Protein AF-A0A7R9Q2M5-F1 (afdb_monomer)

Radius of gyration: 19.02 Å; Cα contacts (8 Å, |Δi|>4): 46; chains: 1; bounding box: 33×27×76 Å

Mean predicted aligned error: 12.37 Å

Foldseek 3Di:
DPDDDPLVVLLVVLVVLLVVLLVLLVVLLVVQPDPVCVVVSVVLVVVLVVLVVVLVVQCVPDPDSVVNSVSSVVSSVVSVVSSVVSVVVVVVDDPPDPDPPPPD

pLDDT: mean 71.14, std 12.32, range [41.69, 88.0]

Sequence (104 aa):
MPSRCDEPDDLKREHAALLKGKQDLKAITDIMKSDYITNFCGILGKGVDTLEKETQDKLKNETDPAKRHEIITWATKAYARMSKFIQEIIDNLPPPTPAPFTDE

Nearest PDB structures (foldseek):
  4k12-assembly1_B  TM=6.356E-01  e=4.296E-01  Streptococcus pneumoniae
  2m6u-assembly1_A  TM=7.428E-01  e=1.256E+00  Streptococcus pneumoniae
  1naf-assembly1_A  TM=4.443E-01  e=7.506E+00  Homo sapiens
  8p4y-assembly1_A  TM=3.404E-01  e=2.725E+00  synthetic construct

Structure (mmCIF, N/CA/C/O backbone):
data_AF-A0A7R9Q2M5-F1
#
_entry.id   AF-A0A7R9Q2M5-F1
#
loop_
_atom_site.group_PDB
_atom_site.id
_atom_site.type_symbol
_atom_site.label_atom_id
_atom_site.label_alt_id
_atom_site.label_comp_id
_atom_site.label_asym_id
_atom_site.label_entity_id
_atom_site.label_seq_id
_atom_site.pdbx_PDB_ins_code
_atom_site.Cartn_x
_atom_site.Cartn_y
_atom_site.Cartn_z
_atom_site.occupancy
_atom_site.B_iso_or_equiv
_atom_site.auth_seq_id
_atom_site.auth_comp_id
_atom_site.auth_asym_id
_atom_site.auth_atom_id
_atom_site.pdbx_PDB_model_num
ATOM 1 N N . MET A 1 1 ? -3.282 18.208 33.790 1.00 41.69 1 MET A N 1
ATOM 2 C CA . MET A 1 1 ? -4.450 17.675 33.058 1.00 41.69 1 MET A CA 1
ATOM 3 C C . MET A 1 1 ? -3.943 17.109 31.737 1.00 41.69 1 MET A C 1
ATOM 5 O O . MET A 1 1 ? -3.541 17.919 30.913 1.00 41.69 1 MET A O 1
ATOM 9 N N . PRO A 1 2 ? -3.851 15.785 31.519 1.00 43.31 2 PRO A N 1
ATOM 10 C CA . PRO A 1 2 ? -3.572 15.277 30.182 1.00 43.31 2 PRO A CA 1
ATOM 11 C C . PRO A 1 2 ? -4.890 15.264 29.399 1.00 43.31 2 PRO A C 1
ATOM 13 O O . PRO A 1 2 ? -5.770 14.438 29.637 1.00 43.31 2 PRO A O 1
ATOM 16 N N . SER A 1 3 ? -5.067 16.261 28.535 1.00 47.84 3 SER A N 1
ATOM 17 C CA . SER A 1 3 ? -6.221 16.355 27.644 1.00 47.84 3 SER A CA 1
ATOM 18 C C . SER A 1 3 ? -6.107 15.316 26.531 1.00 47.84 3 SER A C 1
ATOM 20 O O . SER A 1 3 ? -5.263 15.434 25.655 1.00 47.84 3 SER A O 1
ATOM 22 N N . ARG A 1 4 ? -7.010 14.334 26.596 1.00 48.16 4 ARG A N 1
ATOM 23 C CA . ARG A 1 4 ? -8.009 14.053 25.554 1.00 48.16 4 ARG A CA 1
ATOM 24 C C . ARG A 1 4 ? -7.446 13.747 24.156 1.00 48.16 4 ARG A C 1
ATOM 26 O O . ARG A 1 4 ? -7.307 14.651 23.349 1.00 48.16 4 ARG A O 1
ATOM 33 N N . CYS A 1 5 ? -7.240 12.451 23.903 1.00 48.72 5 CYS A N 1
ATOM 34 C CA . CYS A 1 5 ? -7.436 11.751 22.625 1.00 48.72 5 CYS A CA 1
ATOM 35 C C . CYS A 1 5 ? -7.365 12.629 21.357 1.00 48.72 5 CYS A C 1
ATOM 37 O O . CYS A 1 5 ? -8.401 13.042 20.836 1.00 48.72 5 CYS A O 1
ATOM 39 N N . ASP A 1 6 ? -6.152 12.834 20.837 1.00 49.16 6 ASP A N 1
ATOM 40 C CA . ASP A 1 6 ? -5.881 13.352 19.480 1.00 49.16 6 ASP A CA 1
ATOM 41 C C . ASP A 1 6 ? -5.845 12.207 18.431 1.00 49.16 6 ASP A C 1
ATOM 43 O O . ASP A 1 6 ? -5.306 12.318 17.337 1.00 49.16 6 ASP A O 1
ATOM 47 N N . GLU A 1 7 ? -6.455 11.063 18.757 1.00 51.88 7 GLU A N 1
ATOM 48 C CA . GLU A 1 7 ? -6.507 9.860 17.914 1.00 51.88 7 GLU A CA 1
ATOM 49 C C . GLU A 1 7 ? -7.157 10.016 16.520 1.00 51.88 7 GLU A C 1
ATOM 51 O O . GLU A 1 7 ? -6.768 9.260 15.627 1.00 51.88 7 GLU A O 1
ATOM 56 N N . PRO A 1 8 ? -8.115 10.932 16.241 1.00 55.06 8 PRO A N 1
ATOM 57 C CA . PRO A 1 8 ? -8.717 10.983 14.907 1.00 55.06 8 PRO A CA 1
ATOM 58 C C . PRO A 1 8 ? -7.861 11.710 13.859 1.00 55.06 8 PRO A C 1
ATOM 60 O O . PRO A 1 8 ? -8.102 11.505 12.665 1.00 55.06 8 PRO A O 1
ATOM 63 N N . ASP A 1 9 ? -6.911 12.561 14.260 1.00 61.19 9 ASP A N 1
ATOM 64 C CA . ASP A 1 9 ? -6.100 13.348 13.319 1.00 61.19 9 ASP A CA 1
ATOM 65 C C . ASP A 1 9 ? -4.880 12.556 12.831 1.00 61.19 9 ASP A C 1
ATOM 67 O O . ASP A 1 9 ? -4.612 12.504 11.627 1.00 61.19 9 ASP A O 1
ATOM 71 N N . ASP A 1 10 ? -4.229 11.816 13.734 1.00 64.50 10 ASP A N 1
ATOM 72 C CA . ASP A 1 10 ? -3.099 10.946 13.394 1.00 64.50 10 ASP A CA 1
ATOM 73 C C . ASP A 1 10 ? -3.525 9.823 12.431 1.00 64.50 10 ASP A C 1
ATOM 75 O O . ASP A 1 10 ? -2.926 9.645 11.370 1.00 64.50 10 ASP A O 1
ATOM 79 N N . LEU A 1 11 ? -4.671 9.177 12.690 1.00 64.19 11 LEU A N 1
ATOM 80 C CA . LEU A 1 11 ? -5.211 8.125 11.820 1.00 64.19 11 LEU A CA 1
ATOM 81 C C . LEU A 1 11 ? -5.537 8.633 10.403 1.00 64.19 11 LEU A C 1
ATOM 83 O O . LEU A 1 11 ? -5.329 7.931 9.411 1.00 64.19 11 LEU A O 1
ATOM 87 N N . LYS A 1 12 ? -6.059 9.863 10.286 1.00 70.81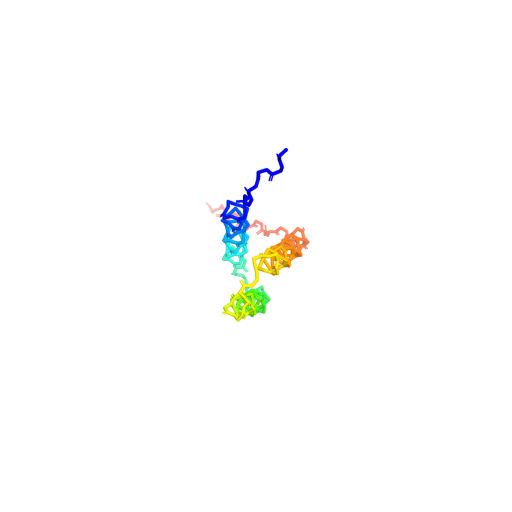 12 LYS A N 1
ATOM 88 C CA . LYS A 1 12 ? -6.321 10.503 8.985 1.00 70.81 12 LYS A CA 1
ATOM 89 C C . LYS A 1 12 ? -5.023 10.815 8.255 1.00 70.81 12 LYS A C 1
ATOM 91 O O . LYS A 1 12 ? -4.949 10.628 7.038 1.00 70.81 12 LYS A O 1
ATOM 96 N N . ARG A 1 13 ? -4.012 11.287 8.984 1.00 73.75 13 ARG A N 1
ATOM 97 C CA . ARG A 1 13 ? -2.702 11.634 8.436 1.00 73.75 13 ARG A CA 1
ATOM 98 C C . ARG A 1 13 ? -1.964 10.400 7.933 1.00 73.75 13 ARG A C 1
ATOM 100 O O . ARG A 1 13 ? -1.427 10.419 6.826 1.00 73.75 13 ARG A O 1
ATOM 107 N N . GLU A 1 14 ? -2.003 9.311 8.687 1.00 72.69 14 GLU A N 1
ATOM 108 C CA . GLU A 1 14 ? -1.435 8.036 8.266 1.00 72.69 14 GLU A CA 1
ATOM 109 C C . GLU A 1 14 ? -2.207 7.408 7.099 1.00 72.69 14 GLU A C 1
ATOM 111 O O . GLU A 1 14 ? -1.598 6.919 6.149 1.00 72.69 14 GLU A O 1
ATOM 116 N N . HIS A 1 15 ? -3.543 7.475 7.102 1.00 74.88 15 HIS A N 1
ATOM 117 C CA . HIS A 1 15 ? -4.347 7.005 5.972 1.00 74.88 15 HIS A CA 1
ATOM 118 C C . HIS A 1 15 ? -4.028 7.786 4.686 1.00 74.88 15 HIS A C 1
ATOM 120 O O . HIS A 1 15 ? -3.918 7.199 3.609 1.00 74.88 15 HIS A O 1
ATOM 126 N N . ALA A 1 16 ? -3.816 9.103 4.785 1.00 75.69 16 ALA A N 1
ATOM 127 C CA . ALA A 1 16 ? -3.369 9.924 3.662 1.00 75.69 16 ALA A CA 1
ATOM 128 C C . ALA A 1 16 ? -1.955 9.540 3.184 1.00 75.69 16 ALA A C 1
ATOM 130 O O . ALA A 1 16 ? -1.710 9.495 1.977 1.00 75.69 16 ALA A O 1
ATOM 131 N N . ALA A 1 17 ? -1.040 9.214 4.104 1.00 73.19 17 ALA A N 1
ATOM 132 C CA . ALA A 1 17 ? 0.300 8.731 3.766 1.00 73.19 17 ALA A CA 1
ATOM 133 C C . ALA A 1 17 ? 0.260 7.376 3.038 1.00 73.19 17 ALA A C 1
ATOM 135 O O . ALA A 1 17 ? 0.973 7.185 2.052 1.00 73.19 17 ALA A O 1
ATOM 136 N N . LEU A 1 18 ? -0.622 6.470 3.466 1.00 74.69 18 LEU A N 1
ATOM 137 C CA . LEU A 1 18 ? -0.848 5.181 2.818 1.00 74.69 18 LEU A CA 1
ATOM 138 C C . LEU A 1 18 ? -1.425 5.353 1.405 1.00 74.6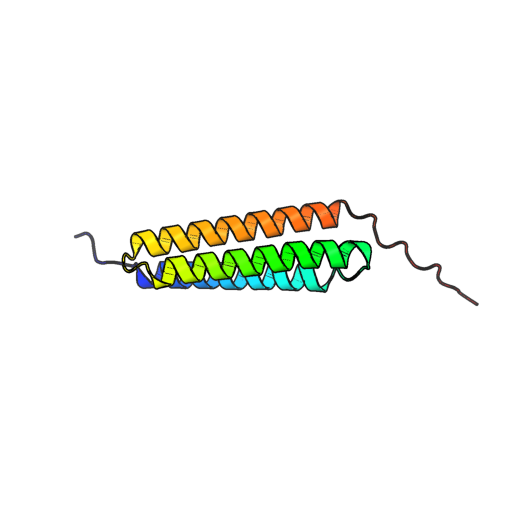9 18 LEU A C 1
ATOM 140 O O . LEU A 1 18 ? -0.953 4.723 0.457 1.00 74.69 18 LEU A O 1
ATOM 144 N N . LEU A 1 19 ? -2.384 6.271 1.241 1.00 79.44 19 LEU A N 1
ATOM 145 C CA . LEU A 1 19 ? -2.954 6.611 -0.065 1.00 79.44 19 LEU A CA 1
ATOM 146 C C . LEU A 1 19 ? -1.894 7.180 -1.020 1.00 79.44 19 LEU A C 1
ATOM 148 O O . LEU A 1 19 ? -1.862 6.820 -2.197 1.00 79.44 19 LEU A O 1
ATOM 152 N N . LYS A 1 20 ? -1.013 8.042 -0.502 1.00 76.69 20 LYS A N 1
ATOM 153 C CA . LYS A 1 20 ? 0.096 8.622 -1.261 1.00 76.69 20 LYS A CA 1
ATOM 154 C C . LYS A 1 20 ? 1.102 7.548 -1.684 1.00 76.69 20 LYS A C 1
ATOM 156 O O . LYS A 1 20 ? 1.400 7.442 -2.867 1.00 76.69 20 LYS A O 1
ATOM 161 N N . GLY A 1 21 ? 1.528 6.681 -0.761 1.00 74.31 21 GLY A N 1
ATOM 162 C CA . GLY A 1 21 ? 2.434 5.569 -1.069 1.00 74.31 21 GLY A CA 1
ATOM 163 C C . GLY A 1 21 ? 1.879 4.625 -2.141 1.00 74.31 21 GLY A C 1
ATOM 164 O O . GLY A 1 21 ? 2.616 4.199 -3.029 1.00 74.31 21 GLY A O 1
ATOM 165 N N . LYS A 1 22 ? 0.564 4.364 -2.125 1.00 75.75 22 LYS A N 1
ATOM 166 C CA . LYS A 1 22 ? -0.126 3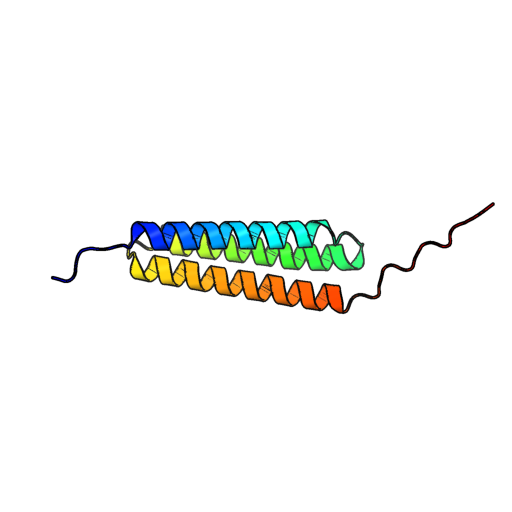.617 -3.188 1.00 75.75 22 LYS A CA 1
ATOM 167 C C . LYS A 1 22 ? -0.061 4.334 -4.541 1.00 75.75 22 LYS A C 1
ATOM 169 O O . LYS A 1 22 ? 0.150 3.684 -5.565 1.00 75.75 22 LYS A O 1
ATOM 174 N N . GLN A 1 23 ? -0.268 5.651 -4.566 1.00 76.81 23 GLN A N 1
ATOM 175 C CA . GLN A 1 23 ? -0.197 6.445 -5.797 1.00 76.81 23 GLN A CA 1
ATOM 176 C C . GLN A 1 23 ? 1.219 6.479 -6.377 1.00 76.81 23 GLN A C 1
ATOM 178 O O . GLN A 1 23 ? 1.366 6.256 -7.578 1.00 76.81 23 GLN A O 1
ATOM 183 N N . ASP A 1 24 ? 2.239 6.671 -5.537 1.00 71.81 24 ASP A N 1
ATOM 184 C CA . ASP A 1 24 ? 3.646 6.635 -5.949 1.00 71.81 24 ASP A CA 1
ATOM 185 C C . ASP A 1 24 ? 3.999 5.268 -6.566 1.00 71.81 24 ASP A C 1
ATOM 187 O O . ASP A 1 24 ? 4.505 5.195 -7.684 1.00 71.81 24 ASP A O 1
ATOM 191 N N . LEU A 1 25 ? 3.622 4.164 -5.909 1.00 68.62 25 LEU A N 1
ATOM 192 C CA . LEU A 1 25 ? 3.812 2.803 -6.436 1.00 68.62 25 LEU A CA 1
ATOM 193 C C . LEU A 1 25 ? 3.110 2.572 -7.779 1.00 68.62 25 LEU A C 1
ATOM 195 O O . LEU A 1 25 ? 3.676 1.951 -8.682 1.00 68.62 25 LEU A O 1
ATOM 199 N N . LYS A 1 26 ? 1.882 3.077 -7.932 1.00 70.81 26 LYS A N 1
ATOM 200 C CA . LYS A 1 26 ? 1.128 2.963 -9.184 1.00 70.81 26 LYS A CA 1
ATOM 201 C C . LYS A 1 26 ? 1.785 3.755 -10.316 1.00 70.81 26 LYS A C 1
ATOM 203 O O . LYS A 1 26 ? 1.874 3.234 -11.424 1.00 70.81 26 LYS A O 1
ATOM 208 N N . ALA A 1 27 ? 2.252 4.972 -10.043 1.00 68.38 27 ALA A N 1
ATOM 209 C CA . ALA A 1 27 ? 2.941 5.805 -11.026 1.00 68.38 27 ALA A CA 1
ATOM 210 C C . ALA A 1 27 ? 4.236 5.140 -11.510 1.00 68.38 27 ALA A C 1
ATOM 212 O O . ALA A 1 27 ? 4.476 5.058 -12.712 1.00 68.38 27 ALA A O 1
ATOM 213 N N . ILE A 1 28 ? 5.015 4.579 -10.583 1.00 65.25 28 ILE A N 1
ATOM 214 C CA . ILE A 1 28 ? 6.246 3.860 -10.910 1.00 65.25 28 ILE A CA 1
ATOM 215 C C . ILE A 1 28 ? 5.945 2.620 -11.774 1.00 65.25 28 ILE A C 1
ATOM 217 O O . ILE A 1 28 ? 6.602 2.393 -12.787 1.00 65.25 28 ILE A O 1
ATOM 221 N N . THR A 1 29 ? 4.907 1.853 -11.425 1.00 63.31 29 THR A N 1
ATOM 222 C CA . THR A 1 29 ? 4.484 0.663 -12.189 1.00 63.31 29 THR A CA 1
ATOM 223 C C . THR A 1 29 ? 4.052 1.005 -13.623 1.00 63.31 29 THR A C 1
ATOM 225 O O . THR A 1 29 ? 4.298 0.223 -14.538 1.00 63.31 29 THR A O 1
ATOM 228 N N . ASP A 1 30 ? 3.424 2.165 -13.848 1.00 63.28 30 ASP A N 1
ATOM 229 C CA . ASP A 1 30 ? 2.938 2.561 -15.178 1.00 63.28 30 ASP A CA 1
ATOM 230 C C . ASP A 1 30 ? 4.068 2.988 -16.134 1.00 63.28 30 ASP A C 1
ATOM 232 O O . ASP A 1 30 ? 4.000 2.690 -17.327 1.00 63.28 30 ASP A O 1
ATOM 236 N N . ILE A 1 31 ? 5.139 3.596 -15.603 1.00 62.50 31 ILE A N 1
ATOM 237 C CA . ILE A 1 31 ? 6.338 4.017 -16.358 1.00 62.50 31 ILE A CA 1
ATOM 238 C C . ILE A 1 31 ? 7.130 2.809 -16.900 1.00 62.50 31 ILE A C 1
ATOM 240 O O . ILE A 1 31 ? 7.833 2.904 -17.902 1.00 62.50 31 ILE A O 1
ATOM 244 N N . MET A 1 32 ? 7.000 1.645 -16.267 1.00 61.00 32 MET A N 1
ATOM 245 C CA . MET A 1 32 ? 7.891 0.496 -16.437 1.00 61.00 32 MET A CA 1
ATOM 246 C C . MET A 1 32 ? 7.449 -0.548 -17.499 1.00 61.00 32 MET A C 1
ATOM 248 O O . MET A 1 32 ? 7.946 -1.672 -17.492 1.00 61.00 32 MET A O 1
ATOM 252 N N . LYS A 1 33 ? 6.544 -0.229 -18.440 1.00 56.81 33 LYS A N 1
ATOM 253 C CA . LYS A 1 33 ? 5.991 -1.176 -19.449 1.00 56.81 33 LYS A CA 1
ATOM 254 C C . LYS A 1 33 ? 6.966 -1.573 -20.586 1.00 56.81 33 LYS A C 1
ATOM 256 O O . LYS A 1 33 ? 6.720 -1.280 -21.750 1.00 56.81 33 LYS A O 1
ATOM 261 N N . SER A 1 34 ? 8.048 -2.281 -20.261 1.00 52.75 34 SER A N 1
ATOM 262 C CA . SER A 1 34 ? 8.842 -3.100 -21.204 1.00 52.75 34 SER A CA 1
ATOM 263 C C . SER A 1 34 ? 8.546 -4.590 -20.958 1.00 52.75 34 SER A C 1
ATOM 265 O O . SER A 1 34 ? 8.254 -4.959 -19.823 1.00 52.75 34 SER A O 1
ATOM 267 N N . ASP A 1 35 ? 8.576 -5.468 -21.965 1.00 51.88 35 ASP A N 1
ATOM 268 C CA . ASP A 1 35 ? 8.109 -6.872 -21.879 1.00 51.88 35 ASP A CA 1
ATOM 269 C C . ASP A 1 35 ? 8.715 -7.692 -20.719 1.00 51.88 35 ASP A C 1
ATOM 271 O O . ASP A 1 35 ? 8.001 -8.421 -20.028 1.00 51.88 35 ASP A O 1
ATOM 275 N N . TYR A 1 36 ? 10.006 -7.516 -20.412 1.00 52.66 36 TYR A N 1
ATOM 276 C CA . TYR A 1 36 ? 10.664 -8.181 -19.271 1.00 52.66 36 TYR A CA 1
ATOM 277 C C . TYR A 1 36 ? 10.205 -7.621 -17.914 1.00 52.66 36 TYR A C 1
ATOM 279 O O . TYR A 1 36 ? 10.145 -8.316 -16.899 1.00 52.66 36 TYR A O 1
ATOM 287 N N . ILE A 1 37 ? 9.840 -6.343 -17.913 1.00 55.69 37 ILE A N 1
ATOM 288 C CA . ILE A 1 37 ? 9.424 -5.591 -16.737 1.00 55.69 37 ILE A CA 1
ATOM 289 C C . ILE A 1 37 ? 7.908 -5.700 -16.525 1.00 55.69 37 ILE A C 1
ATOM 291 O O . ILE A 1 37 ? 7.448 -5.584 -15.399 1.00 55.69 37 ILE A O 1
ATOM 295 N N . THR A 1 38 ? 7.121 -6.040 -17.546 1.00 55.66 38 THR A N 1
ATOM 296 C CA . THR A 1 38 ? 5.666 -6.243 -17.441 1.00 55.66 38 THR A CA 1
ATOM 297 C C . THR A 1 38 ? 5.336 -7.428 -16.533 1.00 55.66 38 THR A C 1
ATOM 299 O O . THR A 1 38 ? 4.429 -7.344 -15.704 1.00 55.66 38 THR A O 1
ATOM 302 N N . ASN A 1 39 ? 6.121 -8.508 -16.605 1.00 61.25 39 ASN A N 1
ATOM 303 C CA . ASN A 1 39 ? 5.961 -9.652 -15.709 1.00 61.25 39 ASN A CA 1
ATOM 304 C C . ASN A 1 39 ? 6.363 -9.294 -14.262 1.00 61.25 39 ASN A C 1
ATOM 306 O O . ASN A 1 39 ? 5.675 -9.655 -13.307 1.00 61.25 39 ASN A O 1
ATOM 310 N N . PHE A 1 40 ? 7.428 -8.503 -14.100 1.00 63.59 40 PHE A N 1
ATOM 311 C CA . PHE A 1 40 ? 7.893 -8.012 -12.802 1.00 63.59 40 PHE A CA 1
ATOM 312 C C . PHE A 1 40 ? 6.911 -7.010 -12.161 1.00 63.59 40 PHE A C 1
ATOM 314 O O . PHE A 1 40 ? 6.523 -7.171 -11.007 1.00 63.59 40 PHE A O 1
ATOM 321 N N . CYS A 1 41 ? 6.406 -6.047 -12.933 1.00 64.12 41 CYS A N 1
ATOM 322 C CA . CYS A 1 41 ? 5.331 -5.121 -12.570 1.00 64.12 41 CYS A CA 1
ATOM 323 C C . CYS A 1 41 ? 4.037 -5.853 -12.225 1.00 64.12 41 CYS A C 1
ATOM 325 O O . CYS A 1 41 ? 3.342 -5.456 -11.297 1.00 64.12 41 CYS A O 1
ATOM 327 N N . GLY A 1 42 ? 3.718 -6.938 -12.934 1.00 66.88 42 GLY A N 1
ATOM 328 C CA . GLY A 1 42 ? 2.579 -7.793 -12.615 1.00 66.88 42 GLY A CA 1
ATOM 329 C C . GLY A 1 42 ? 2.715 -8.457 -11.243 1.00 66.88 42 GLY A C 1
ATOM 330 O O . GLY A 1 42 ? 1.748 -8.499 -10.482 1.00 66.88 42 GLY A O 1
ATOM 331 N N . ILE A 1 43 ? 3.913 -8.936 -10.890 1.00 70.00 43 ILE A N 1
ATOM 332 C CA . ILE A 1 43 ? 4.203 -9.510 -9.565 1.00 70.00 43 ILE A CA 1
ATOM 333 C C . ILE A 1 43 ? 4.154 -8.423 -8.481 1.00 70.00 43 ILE A C 1
ATOM 335 O O . ILE A 1 43 ? 3.514 -8.620 -7.448 1.00 70.00 43 ILE A O 1
ATOM 339 N N . LEU A 1 44 ? 4.759 -7.258 -8.726 1.00 70.56 44 LEU A N 1
ATOM 340 C CA . LEU A 1 44 ? 4.732 -6.126 -7.797 1.00 70.56 44 LEU A CA 1
ATOM 341 C C . LEU A 1 44 ? 3.314 -5.591 -7.578 1.00 70.56 44 LEU A C 1
ATOM 343 O O . LEU A 1 44 ? 2.914 -5.380 -6.438 1.00 70.56 44 LEU A O 1
ATOM 347 N N . GLY A 1 45 ? 2.532 -5.438 -8.647 1.00 71.25 45 GLY A N 1
ATOM 348 C CA . GLY A 1 45 ? 1.136 -5.011 -8.592 1.00 71.25 45 GLY A CA 1
ATOM 349 C C . GLY A 1 45 ? 0.262 -5.985 -7.802 1.00 71.25 45 GLY A C 1
ATOM 350 O O . GLY A 1 45 ? -0.548 -5.552 -6.986 1.00 71.25 45 GLY A O 1
ATOM 351 N N . LYS A 1 46 ? 0.481 -7.299 -7.955 1.00 77.62 46 L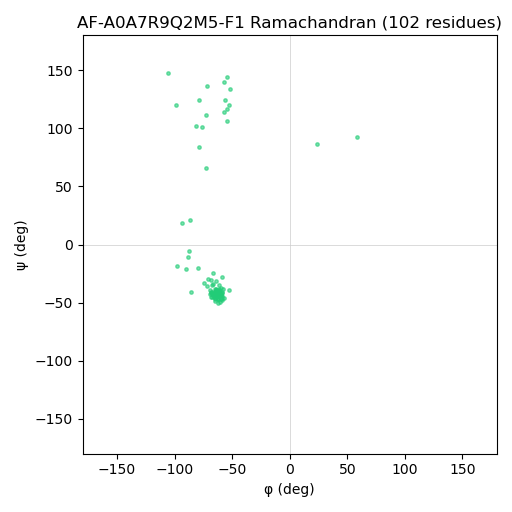YS A N 1
ATOM 352 C CA . LYS A 1 46 ? -0.157 -8.324 -7.108 1.00 77.62 46 LYS A CA 1
ATOM 353 C C . LYS A 1 46 ? 0.271 -8.217 -5.642 1.00 77.62 46 LYS A C 1
ATOM 355 O O . LYS A 1 46 ? -0.562 -8.405 -4.758 1.00 77.62 46 LYS A O 1
ATOM 360 N N . GLY A 1 47 ? 1.540 -7.902 -5.375 1.00 77.50 47 GLY A N 1
ATOM 361 C CA . GLY A 1 47 ? 2.044 -7.654 -4.021 1.00 77.50 47 GLY A CA 1
ATOM 362 C C . GLY A 1 47 ? 1.381 -6.442 -3.360 1.00 77.50 47 GLY A C 1
ATOM 363 O O . GLY A 1 47 ? 0.944 -6.534 -2.216 1.00 77.50 47 GLY A O 1
ATOM 364 N N . VAL A 1 48 ? 1.225 -5.341 -4.104 1.00 77.00 48 VAL A N 1
ATOM 365 C CA . VAL 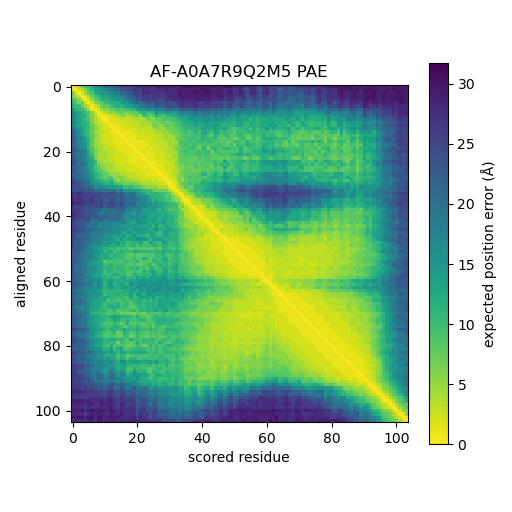A 1 48 ? 0.500 -4.134 -3.664 1.00 77.00 48 VAL A CA 1
ATOM 366 C C . VAL A 1 48 ? -0.973 -4.446 -3.384 1.00 77.00 48 VAL A C 1
ATOM 368 O O . VAL A 1 48 ? -1.477 -4.059 -2.335 1.00 77.00 48 VAL A O 1
ATOM 371 N N . ASP A 1 49 ? -1.658 -5.166 -4.280 1.00 78.31 49 ASP A N 1
ATOM 372 C CA . ASP A 1 49 ? -3.074 -5.540 -4.100 1.00 78.31 49 ASP A CA 1
ATOM 373 C C . ASP A 1 49 ? -3.279 -6.443 -2.875 1.00 78.31 49 ASP A C 1
ATOM 375 O O . ASP A 1 49 ? -4.221 -6.261 -2.104 1.00 78.31 49 ASP A O 1
ATOM 379 N N . THR A 1 50 ? -2.354 -7.382 -2.656 1.00 84.75 50 THR A N 1
ATOM 380 C CA . THR A 1 50 ? -2.373 -8.271 -1.486 1.00 84.75 50 THR A CA 1
ATOM 381 C C . THR A 1 50 ? -2.167 -7.478 -0.198 1.00 84.75 50 THR A C 1
ATOM 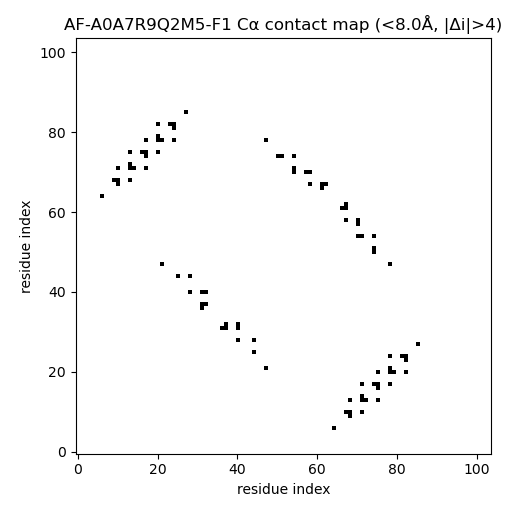383 O O . THR A 1 50 ? -2.944 -7.634 0.742 1.00 84.75 50 THR A O 1
ATOM 386 N N . LEU A 1 51 ? -1.178 -6.577 -0.168 1.00 84.06 51 LEU A N 1
ATOM 387 C CA . LEU A 1 51 ? -0.899 -5.724 0.986 1.00 84.06 51 LEU A CA 1
ATOM 388 C C . LEU A 1 51 ? -2.077 -4.793 1.304 1.00 84.06 51 LEU A C 1
ATOM 390 O O . LEU A 1 51 ? -2.415 -4.604 2.472 1.00 84.06 51 LEU A O 1
ATOM 394 N N . GLU A 1 52 ? -2.734 -4.238 0.284 1.00 82.69 52 GLU A N 1
ATOM 395 C CA . GLU A 1 52 ? -3.945 -3.434 0.449 1.00 82.69 52 GLU A CA 1
ATOM 396 C C . GLU A 1 52 ? -5.083 -4.250 1.059 1.00 82.69 52 GLU A C 1
ATOM 398 O O . GLU A 1 52 ? -5.666 -3.822 2.058 1.00 82.69 52 GLU A O 1
ATOM 403 N N . LYS A 1 53 ? -5.372 -5.433 0.502 1.00 84.62 53 LYS A N 1
ATOM 404 C CA . LYS A 1 53 ? -6.410 -6.322 1.033 1.00 84.62 53 LYS A CA 1
ATOM 405 C C . LYS A 1 53 ? -6.127 -6.737 2.467 1.00 84.62 53 LYS A C 1
ATOM 407 O O . LYS A 1 53 ? -7.022 -6.626 3.294 1.00 84.62 53 LYS A O 1
ATOM 412 N N . GLU A 1 54 ? -4.904 -7.159 2.783 1.00 86.44 54 GLU A N 1
ATOM 413 C CA . GLU A 1 54 ? -4.527 -7.513 4.155 1.00 86.44 54 GLU A CA 1
ATOM 414 C C . GLU A 1 54 ? -4.662 -6.325 5.110 1.00 86.44 54 GLU A C 1
ATOM 416 O O . GLU A 1 54 ? -5.146 -6.485 6.229 1.00 86.44 54 GLU A O 1
ATOM 421 N N . THR A 1 55 ? -4.266 -5.125 4.681 1.00 85.94 55 THR A N 1
ATOM 422 C CA . THR A 1 55 ? -4.384 -3.921 5.511 1.00 85.94 55 THR A CA 1
ATOM 423 C C . THR A 1 55 ? -5.850 -3.579 5.767 1.00 85.94 55 THR A C 1
ATOM 425 O O . THR A 1 55 ? -6.228 -3.308 6.905 1.00 85.94 55 THR A O 1
ATOM 428 N N . GLN A 1 56 ? -6.695 -3.623 4.733 1.00 83.81 56 GLN A N 1
ATOM 429 C CA . GLN A 1 56 ? -8.129 -3.368 4.869 1.00 83.81 56 GLN A CA 1
ATOM 430 C C . GLN A 1 56 ? -8.828 -4.433 5.714 1.00 83.81 56 GLN A C 1
ATOM 432 O O . GLN A 1 56 ? -9.667 -4.082 6.540 1.00 83.81 56 GLN A O 1
ATOM 437 N N . ASP A 1 57 ? -8.481 -5.708 5.545 1.00 86.62 57 ASP A N 1
ATOM 438 C CA . ASP A 1 57 ? -9.076 -6.806 6.305 1.00 86.62 57 ASP A CA 1
ATOM 439 C C . ASP A 1 57 ? -8.724 -6.708 7.797 1.00 86.62 57 ASP A C 1
ATOM 441 O O . ASP A 1 57 ? -9.608 -6.769 8.656 1.00 86.62 57 ASP A O 1
ATOM 445 N N . LYS A 1 58 ? -7.455 -6.411 8.111 1.00 86.31 58 LYS A N 1
ATOM 446 C CA . LYS A 1 58 ? -7.014 -6.141 9.486 1.00 86.31 58 LYS A CA 1
ATOM 447 C C . LYS A 1 58 ? -7.698 -4.905 10.072 1.00 86.31 58 LYS A C 1
ATOM 449 O O . LYS A 1 58 ? -8.162 -4.957 11.203 1.00 86.31 58 LYS A O 1
ATOM 454 N N . LEU A 1 59 ? -7.831 -3.817 9.308 1.00 84.56 59 LEU A N 1
ATOM 455 C CA . LEU A 1 59 ? -8.515 -2.598 9.765 1.00 84.56 59 LEU A CA 1
ATOM 456 C C . LEU A 1 59 ? -10.027 -2.766 9.945 1.00 84.56 59 LEU A C 1
ATOM 458 O O . LEU A 1 59 ? -10.612 -2.083 10.780 1.00 84.56 59 LEU A O 1
ATOM 462 N N . LYS A 1 60 ? -10.671 -3.631 9.157 1.00 84.00 60 LYS A N 1
ATOM 463 C CA . LYS A 1 60 ? -12.118 -3.876 9.224 1.00 84.00 60 LYS A CA 1
ATOM 464 C C . LYS A 1 60 ? -12.506 -4.660 10.474 1.00 84.00 60 LYS A C 1
ATOM 466 O O . LYS A 1 60 ? -13.574 -4.419 11.030 1.00 84.00 60 LYS A O 1
ATOM 471 N N . ASN A 1 61 ? -11.652 -5.594 10.884 1.00 82.56 61 ASN A N 1
ATOM 472 C CA . ASN A 1 61 ? -11.872 -6.426 12.063 1.00 82.56 61 ASN A CA 1
ATOM 473 C C . ASN A 1 61 ? -11.337 -5.789 13.356 1.00 82.56 61 ASN A C 1
ATOM 475 O O . ASN A 1 61 ? -11.643 -6.282 14.439 1.00 82.56 61 ASN A O 1
ATOM 479 N N . GLU A 1 62 ? -10.562 -4.704 13.261 1.00 85.69 62 GLU A N 1
ATOM 480 C CA . GLU A 1 62 ? -9.958 -4.048 14.416 1.00 85.69 62 GLU A CA 1
ATOM 481 C C . GLU A 1 62 ? -10.761 -2.822 14.867 1.00 85.69 62 GLU A C 1
ATOM 483 O O . GLU A 1 62 ? -10.946 -1.846 14.135 1.00 85.69 62 GLU A O 1
ATOM 488 N N . THR A 1 63 ? -11.233 -2.870 16.111 1.00 82.88 63 THR A N 1
ATOM 489 C CA . THR A 1 63 ? -11.996 -1.787 16.744 1.00 82.88 63 THR A CA 1
ATOM 490 C C . THR A 1 63 ? -11.131 -0.908 17.636 1.00 82.88 63 THR A C 1
ATOM 492 O O . THR A 1 63 ? -11.537 0.211 17.943 1.00 82.88 63 THR A O 1
ATOM 495 N N . ASP A 1 64 ? -9.954 -1.391 18.045 1.00 87.12 64 ASP A N 1
ATOM 496 C CA . ASP A 1 64 ? -9.047 -0.648 18.913 1.00 87.12 64 ASP A CA 1
ATOM 497 C C . ASP A 1 64 ? -8.249 0.415 18.126 1.00 87.12 64 ASP A C 1
ATOM 499 O O . ASP A 1 64 ? -7.578 0.086 17.142 1.00 87.12 64 ASP A O 1
ATOM 503 N N . PRO A 1 65 ? -8.302 1.698 18.523 1.00 76.50 65 PRO A N 1
ATOM 504 C CA . PRO A 1 65 ? -7.649 2.778 17.787 1.00 76.50 65 PRO A CA 1
ATOM 505 C C . PRO A 1 65 ? -6.117 2.683 17.801 1.00 76.50 65 PRO A C 1
ATOM 507 O O . PRO A 1 65 ? -5.492 2.986 16.782 1.00 76.50 65 PRO A O 1
ATOM 510 N N . ALA A 1 66 ? -5.504 2.202 18.888 1.00 85.31 66 ALA A N 1
ATOM 511 C CA . ALA A 1 66 ? -4.054 2.037 18.965 1.00 85.31 66 ALA A CA 1
ATOM 512 C C . ALA A 1 66 ? -3.579 0.923 18.022 1.00 85.31 66 ALA A C 1
ATOM 514 O O . ALA A 1 66 ? -2.625 1.106 17.267 1.00 85.31 66 ALA A O 1
ATOM 515 N N . LYS A 1 67 ? -4.309 -0.194 17.961 1.00 84.75 67 LYS A N 1
ATOM 516 C CA . LYS A 1 67 ? -4.004 -1.268 17.007 1.00 84.75 67 LYS A CA 1
ATOM 517 C C . LYS A 1 67 ? -4.243 -0.860 15.557 1.00 84.75 67 LYS A C 1
ATOM 519 O O . LYS A 1 67 ? -3.492 -1.268 14.673 1.00 84.75 67 LYS A O 1
ATOM 524 N N . ARG A 1 68 ? -5.256 -0.032 15.280 1.00 82.31 68 ARG A N 1
ATOM 525 C CA . ARG A 1 68 ? -5.472 0.530 13.934 1.00 82.31 68 ARG A CA 1
ATOM 526 C C . ARG A 1 68 ? -4.294 1.396 13.496 1.00 82.31 68 ARG A C 1
ATOM 528 O O . ARG A 1 68 ? -3.847 1.240 12.363 1.00 82.31 68 ARG A O 1
ATOM 535 N N . HIS A 1 69 ? -3.770 2.237 14.385 1.00 82.56 69 HIS A N 1
ATOM 536 C CA . HIS A 1 69 ? -2.551 3.013 14.148 1.00 82.56 69 HIS A CA 1
ATOM 537 C C . HIS A 1 69 ? -1.357 2.092 13.846 1.00 82.56 69 HIS A C 1
ATOM 539 O O . HIS A 1 69 ? -0.679 2.255 12.834 1.00 82.56 69 HIS A O 1
ATOM 545 N N . GLU A 1 70 ? -1.159 1.027 14.632 1.00 87.31 70 GLU A N 1
ATOM 546 C CA . GLU A 1 70 ? -0.102 0.040 14.366 1.00 87.31 70 GLU A CA 1
ATOM 547 C C . GLU A 1 70 ? -0.243 -0.641 12.993 1.00 87.31 70 GLU A C 1
ATOM 549 O O . GLU A 1 70 ? 0.752 -0.804 12.280 1.00 87.31 70 GLU A O 1
ATOM 554 N N . ILE A 1 71 ? -1.466 -1.004 12.587 1.00 86.31 71 ILE A N 1
ATOM 555 C CA . ILE A 1 71 ? -1.741 -1.617 11.278 1.00 86.31 71 ILE A CA 1
ATOM 556 C C . ILE A 1 71 ? -1.426 -0.638 10.138 1.00 86.31 71 ILE A C 1
ATOM 558 O O . ILE A 1 71 ? -0.788 -1.030 9.156 1.00 86.31 71 ILE A O 1
ATOM 562 N N . ILE A 1 72 ? -1.829 0.632 10.255 1.00 83.88 72 ILE A N 1
ATOM 563 C CA . ILE A 1 72 ? -1.565 1.642 9.219 1.00 83.88 72 ILE A CA 1
ATOM 564 C C . ILE A 1 72 ? -0.070 1.965 9.156 1.00 83.88 72 ILE A C 1
ATOM 566 O O . ILE A 1 72 ? 0.502 2.014 8.062 1.00 83.88 72 ILE A O 1
ATOM 570 N N . THR A 1 73 ? 0.598 2.106 10.299 1.00 84.56 73 THR A N 1
ATOM 571 C CA . THR A 1 73 ? 2.051 2.282 10.371 1.00 84.56 73 THR A CA 1
ATOM 572 C C . THR A 1 73 ? 2.791 1.091 9.747 1.00 84.56 73 THR A C 1
ATOM 574 O O . THR A 1 73 ? 3.749 1.284 8.988 1.00 84.56 73 THR A O 1
ATOM 577 N N . TRP A 1 74 ? 2.364 -0.147 10.022 1.00 88.00 74 TRP A N 1
ATOM 578 C CA . TRP A 1 74 ? 2.937 -1.352 9.412 1.00 88.00 74 TRP A CA 1
ATOM 579 C C . TRP A 1 74 ? 2.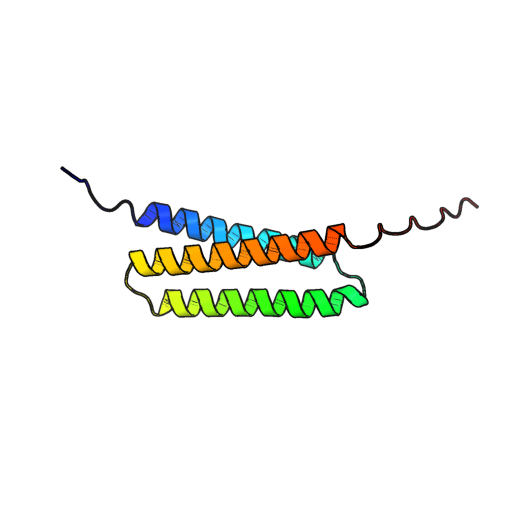788 -1.332 7.888 1.00 88.00 74 TRP A C 1
ATOM 581 O O . TRP A 1 74 ? 3.778 -1.505 7.170 1.00 88.00 74 TRP A O 1
ATOM 591 N N . ALA A 1 75 ? 1.581 -1.048 7.395 1.00 85.06 75 ALA A N 1
ATOM 592 C CA . ALA A 1 75 ? 1.295 -1.000 5.968 1.00 85.06 75 ALA A CA 1
ATOM 593 C C . ALA A 1 75 ? 2.087 0.116 5.270 1.00 85.06 75 ALA A C 1
ATOM 595 O O . ALA A 1 75 ? 2.708 -0.115 4.235 1.00 85.06 75 ALA A O 1
ATOM 596 N N . THR A 1 76 ? 2.171 1.301 5.878 1.00 82.94 76 THR A N 1
ATOM 597 C CA . THR A 1 76 ? 2.957 2.437 5.367 1.00 82.94 76 THR A CA 1
ATOM 598 C C . THR A 1 76 ? 4.438 2.080 5.229 1.00 82.94 76 THR A C 1
ATOM 600 O O . THR A 1 76 ? 5.055 2.354 4.197 1.00 82.94 76 THR A O 1
ATOM 603 N N . LYS A 1 77 ? 5.019 1.402 6.228 1.00 85.94 77 LYS A N 1
ATOM 604 C CA . LYS A 1 77 ? 6.407 0.914 6.164 1.00 85.94 77 LYS A CA 1
ATOM 605 C C . LYS A 1 77 ? 6.597 -0.137 5.070 1.00 85.94 77 LYS A C 1
ATOM 607 O O . LYS A 1 77 ? 7.633 -0.131 4.404 1.00 85.94 77 LYS A O 1
ATOM 612 N N . ALA A 1 78 ? 5.628 -1.029 4.875 1.00 84.75 78 ALA A N 1
ATOM 613 C CA . ALA A 1 78 ? 5.671 -2.033 3.817 1.00 84.75 78 ALA A CA 1
ATOM 614 C C . ALA A 1 78 ? 5.628 -1.387 2.420 1.00 84.75 78 ALA A C 1
ATOM 616 O O . ALA A 1 78 ? 6.493 -1.682 1.593 1.00 84.75 78 ALA A O 1
ATOM 617 N N . TYR A 1 79 ? 4.728 -0.424 2.191 1.00 81.31 79 TYR A N 1
ATOM 618 C CA . TYR A 1 79 ? 4.678 0.351 0.947 1.00 81.31 79 TYR A CA 1
ATOM 619 C C . TYR A 1 79 ? 5.974 1.124 0.683 1.00 81.31 79 TYR A C 1
ATOM 621 O O . TYR A 1 79 ? 6.490 1.089 -0.432 1.00 81.31 79 TYR A O 1
ATOM 629 N N . ALA A 1 80 ? 6.548 1.767 1.704 1.00 80.75 80 ALA A N 1
ATOM 630 C CA . ALA A 1 80 ? 7.814 2.486 1.567 1.00 80.75 80 ALA A CA 1
ATOM 631 C C . ALA A 1 80 ? 8.978 1.553 1.183 1.00 80.75 80 ALA A C 1
ATOM 633 O O . ALA A 1 80 ? 9.796 1.901 0.333 1.00 80.75 80 ALA A O 1
ATOM 634 N N . ARG A 1 81 ? 9.038 0.347 1.766 1.00 84.06 81 ARG A N 1
ATOM 635 C CA . ARG A 1 81 ? 10.040 -0.671 1.404 1.00 84.06 81 ARG A CA 1
ATOM 636 C C . ARG A 1 81 ? 9.873 -1.153 -0.032 1.00 84.06 81 ARG A C 1
ATOM 638 O O . ARG A 1 81 ? 10.868 -1.255 -0.740 1.00 84.06 81 ARG A O 1
ATOM 645 N N . MET A 1 82 ? 8.639 -1.418 -0.461 1.00 80.62 82 MET A N 1
ATOM 646 C CA . MET A 1 82 ? 8.357 -1.806 -1.844 1.00 80.62 82 MET A CA 1
ATOM 647 C C . MET A 1 82 ? 8.741 -0.696 -2.821 1.00 80.62 82 MET A C 1
ATOM 649 O O . MET A 1 82 ? 9.444 -0.964 -3.785 1.00 80.62 82 MET A O 1
ATOM 653 N N . SER A 1 83 ? 8.349 0.550 -2.544 1.00 77.81 83 SER A N 1
ATOM 654 C CA . SER A 1 83 ? 8.715 1.706 -3.368 1.00 77.81 83 SER A CA 1
ATOM 655 C C . SER A 1 83 ? 10.237 1.851 -3.497 1.00 77.81 83 SER A C 1
ATOM 657 O O . SER A 1 83 ? 10.753 1.960 -4.606 1.00 77.81 83 SER A O 1
ATOM 659 N N . LYS A 1 84 ? 10.977 1.728 -2.384 1.00 81.94 84 LYS A N 1
ATOM 660 C CA . LYS A 1 84 ? 12.446 1.773 -2.399 1.00 81.94 84 LYS A CA 1
ATOM 661 C C . LYS A 1 84 ? 13.059 0.637 -3.223 1.00 81.94 84 LYS A C 1
ATOM 663 O O . LYS A 1 84 ? 13.913 0.903 -4.056 1.00 81.94 84 LYS A O 1
ATOM 668 N N . PHE A 1 85 ? 12.602 -0.600 -3.029 1.00 80.06 85 PHE A N 1
ATOM 669 C CA . PHE A 1 85 ? 13.091 -1.753 -3.789 1.00 80.06 85 PHE A CA 1
ATOM 670 C C . PHE A 1 85 ? 12.877 -1.576 -5.297 1.00 80.06 85 PHE A C 1
ATOM 672 O O . PHE A 1 85 ? 13.759 -1.875 -6.095 1.00 80.06 85 PHE A O 1
ATOM 679 N N . ILE A 1 86 ? 11.724 -1.037 -5.693 1.00 74.19 86 ILE A N 1
ATOM 680 C CA . ILE A 1 86 ? 11.437 -0.747 -7.098 1.00 74.19 86 ILE A CA 1
ATOM 681 C C . ILE A 1 86 ? 12.339 0.371 -7.621 1.00 74.19 86 ILE A C 1
ATOM 683 O O . ILE A 1 86 ? 12.874 0.251 -8.719 1.00 74.19 86 ILE A O 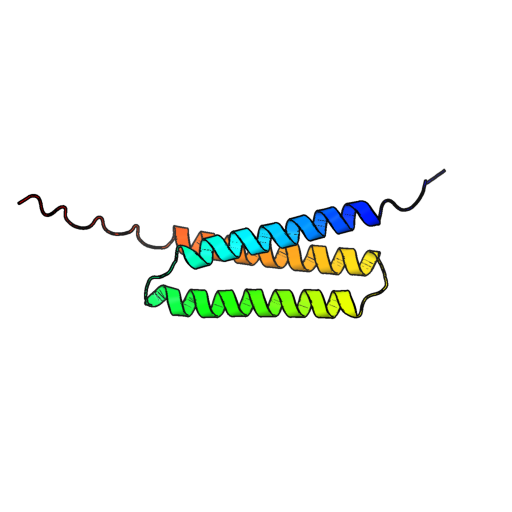1
ATOM 687 N N . GLN A 1 87 ? 12.545 1.430 -6.837 1.00 71.06 87 GLN A N 1
ATOM 688 C CA . GLN A 1 87 ? 13.442 2.519 -7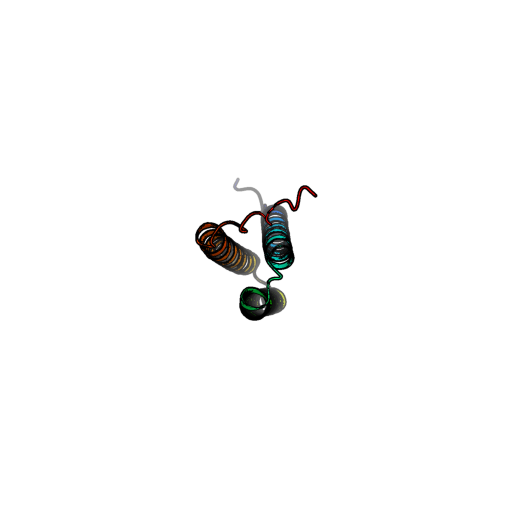.208 1.00 71.06 87 GLN A CA 1
ATOM 689 C C . GLN A 1 87 ? 14.886 2.035 -7.391 1.00 71.06 87 GLN A C 1
ATOM 691 O O . GLN A 1 87 ? 15.538 2.452 -8.341 1.00 71.06 87 GLN A O 1
ATOM 696 N N . GLU A 1 88 ? 15.365 1.132 -6.529 1.00 80.06 88 GLU A N 1
ATOM 697 C CA . GLU A 1 88 ? 16.678 0.491 -6.673 1.00 80.06 88 GLU A CA 1
ATOM 698 C C . GLU A 1 88 ? 16.754 -0.339 -7.958 1.00 80.06 88 GLU A C 1
ATOM 700 O O . GLU A 1 88 ? 17.762 -0.299 -8.654 1.00 80.06 88 GLU A O 1
ATOM 705 N N . ILE A 1 89 ? 15.690 -1.053 -8.325 1.00 75.31 89 ILE A N 1
ATOM 706 C CA . ILE A 1 89 ? 15.659 -1.792 -9.593 1.00 75.31 89 ILE A CA 1
ATOM 707 C C . ILE A 1 89 ? 15.724 -0.841 -10.780 1.00 75.31 89 ILE A C 1
ATOM 709 O O . ILE A 1 89 ? 16.498 -1.096 -11.693 1.00 75.31 89 ILE A O 1
ATOM 713 N N . ILE A 1 90 ? 14.967 0.258 -10.754 1.00 69.94 90 ILE A N 1
ATOM 714 C CA . ILE A 1 90 ? 14.994 1.278 -11.811 1.00 69.94 90 ILE A CA 1
ATOM 715 C C . ILE A 1 90 ? 16.386 1.888 -11.954 1.00 69.94 90 ILE A C 1
ATOM 717 O O . ILE A 1 90 ? 16.860 2.040 -13.073 1.00 69.94 90 ILE A O 1
ATOM 721 N N . ASP A 1 91 ? 17.044 2.202 -10.840 1.00 73.00 91 ASP A N 1
ATOM 722 C CA . ASP A 1 91 ? 18.398 2.765 -10.831 1.00 73.00 91 ASP A CA 1
ATOM 723 C C . ASP A 1 91 ? 19.439 1.792 -11.414 1.00 73.00 91 ASP A C 1
ATOM 725 O O . ASP A 1 91 ? 20.394 2.203 -12.066 1.00 73.00 91 ASP A O 1
ATOM 729 N N . ASN A 1 92 ? 19.214 0.485 -11.244 1.00 73.88 92 ASN A N 1
ATOM 730 C CA . ASN A 1 92 ? 20.054 -0.572 -11.808 1.00 73.88 92 ASN A CA 1
ATOM 731 C C . ASN A 1 92 ? 19.651 -0.999 -13.232 1.00 73.88 92 ASN A C 1
ATOM 733 O O . ASN A 1 92 ? 20.344 -1.827 -13.833 1.00 73.88 92 ASN A O 1
ATOM 737 N N . LEU A 1 93 ? 18.547 -0.486 -13.790 1.00 66.12 93 LEU A N 1
ATOM 738 C CA . LEU A 1 93 ? 18.214 -0.743 -15.188 1.00 66.12 93 LEU A CA 1
ATOM 739 C C . LEU A 1 93 ? 19.185 0.040 -16.080 1.00 66.12 93 LEU A C 1
ATOM 741 O O . LEU A 1 93 ? 19.456 1.214 -15.815 1.00 66.12 93 LEU A O 1
ATOM 745 N N . PRO A 1 94 ? 19.705 -0.574 -17.159 1.00 62.00 94 PRO A N 1
ATOM 746 C CA . PRO A 1 94 ? 20.504 0.166 -18.119 1.00 62.00 94 PRO A CA 1
ATOM 747 C C . PRO A 1 94 ? 19.669 1.340 -18.651 1.00 62.00 94 PRO A C 1
ATOM 749 O O . PRO A 1 94 ? 18.467 1.166 -18.896 1.00 62.00 94 PRO A O 1
ATOM 752 N N . PRO A 1 95 ? 20.273 2.529 -18.832 1.00 59.12 95 PRO A N 1
ATOM 753 C CA . PRO A 1 95 ? 19.559 3.658 -19.401 1.00 59.12 95 PRO A CA 1
ATOM 754 C C . PRO A 1 95 ? 18.957 3.234 -20.744 1.00 59.12 95 PRO A C 1
ATOM 756 O O . PRO A 1 95 ? 19.582 2.442 -21.461 1.00 59.12 95 PRO A O 1
ATOM 759 N N . PRO A 1 96 ? 17.759 3.732 -21.101 1.00 55.28 96 PRO A N 1
ATOM 760 C CA . PRO A 1 96 ? 17.193 3.453 -22.408 1.00 55.28 96 PRO A CA 1
ATOM 761 C C . PRO A 1 96 ? 18.231 3.875 -23.446 1.00 55.28 96 PRO A C 1
ATOM 763 O O . PRO A 1 96 ? 18.623 5.042 -23.490 1.00 55.28 96 PRO A O 1
ATOM 766 N N . THR A 1 97 ? 18.734 2.918 -24.232 1.00 53.84 97 THR A N 1
ATOM 767 C CA . THR A 1 97 ? 19.628 3.224 -25.349 1.00 53.84 97 THR A CA 1
ATOM 768 C C . THR A 1 97 ? 18.928 4.280 -26.193 1.00 53.84 97 THR A C 1
ATOM 770 O O . THR A 1 97 ? 17.809 4.007 -26.645 1.00 53.84 97 THR A O 1
ATOM 773 N N . PRO A 1 98 ? 19.513 5.479 -26.375 1.00 51.88 98 PRO A N 1
ATOM 774 C CA . PRO A 1 98 ? 18.920 6.461 -27.262 1.00 51.88 98 PRO A CA 1
ATOM 775 C C . PRO A 1 98 ? 18.773 5.783 -28.622 1.00 51.88 98 PRO A C 1
ATOM 777 O O . PRO A 1 98 ? 19.738 5.212 -29.138 1.00 51.88 98 PRO A O 1
ATOM 780 N N . ALA A 1 99 ? 17.548 5.764 -29.153 1.00 54.94 99 ALA A N 1
ATOM 781 C CA . ALA A 1 99 ? 17.318 5.287 -30.506 1.00 54.94 99 ALA A CA 1
ATOM 782 C C . ALA A 1 99 ? 18.296 6.038 -31.423 1.00 54.94 99 ALA A C 1
ATOM 784 O O . ALA A 1 99 ? 18.448 7.252 -31.246 1.00 54.94 99 ALA A O 1
ATOM 785 N N . PRO A 1 100 ? 19.001 5.358 -32.346 1.00 58.06 100 PRO A N 1
ATOM 786 C CA . PRO A 1 100 ? 19.841 6.064 -33.294 1.00 58.06 100 PRO A CA 1
ATOM 787 C C . PRO A 1 100 ? 18.936 7.050 -34.028 1.00 58.06 100 PRO A C 1
ATOM 789 O O . PRO A 1 100 ? 17.987 6.642 -34.701 1.00 58.06 100 PRO A O 1
ATOM 792 N N . PHE A 1 101 ? 19.182 8.346 -33.829 1.00 56.38 101 PHE A N 1
ATOM 793 C CA . PHE A 1 101 ? 18.580 9.385 -34.647 1.00 56.38 101 PHE A CA 1
ATOM 794 C C . PHE A 1 101 ? 18.934 9.026 -36.085 1.00 56.38 101 PHE A C 1
ATOM 796 O O . PHE A 1 101 ? 20.098 9.078 -36.479 1.00 56.38 101 PHE A O 1
ATOM 803 N N . THR A 1 102 ? 17.941 8.544 -36.824 1.00 59.94 102 THR A N 1
ATOM 804 C CA . THR A 1 102 ? 18.061 8.361 -38.263 1.00 59.94 102 THR A CA 1
ATOM 805 C C . THR A 1 102 ? 17.856 9.756 -38.832 1.00 59.94 102 THR A C 1
ATOM 807 O O . THR A 1 102 ? 16.728 10.168 -39.077 1.00 59.94 102 THR A O 1
ATOM 810 N N . ASP A 1 103 ? 18.939 10.530 -38.852 1.00 55.62 103 ASP A N 1
ATOM 811 C CA . ASP A 1 103 ? 19.044 11.745 -39.654 1.00 55.62 103 ASP A CA 1
ATOM 812 C C . ASP A 1 103 ? 19.278 11.246 -41.087 1.00 55.62 103 ASP A C 1
ATOM 814 O O . ASP A 1 103 ? 20.343 10.703 -41.393 1.00 55.62 103 ASP A O 1
ATOM 818 N N . GLU A 1 104 ? 18.208 11.253 -41.883 1.00 56.50 104 GLU A N 1
ATOM 819 C CA . GLU A 1 104 ? 18.239 11.022 -43.333 1.00 56.50 104 GLU A CA 1
ATOM 820 C C . GLU A 1 104 ? 18.476 12.352 -44.057 1.00 56.50 104 GLU A C 1
ATOM 822 O O . GLU A 1 104 ? 17.832 13.354 -43.662 1.00 56.50 104 GLU A O 1
#

Secondary structure (DSSP, 8-state):
------HHHHHHHHHHHHHHHHHHHHHHHHHT-SHHHHHHHHHHHHHHHHHHHHHHHHHHH---HHHHHHHHHHHHHHHHHHHHHHHHHHHHSPPPPPP-----

Organism: NCBI:txid1979941

Solvent-accessible surface area (backbone atoms only — not comparable to full-atom values): 6116 Å² total; per-residue (Å²): 133,89,81,72,86,68,63,74,57,56,53,51,52,50,52,50,50,40,54,48,46,52,49,54,45,51,54,56,52,66,76,45,77,44,81,79,38,42,60,51,42,51,52,50,52,51,49,53,53,50,52,49,51,53,48,50,53,53,48,72,77,45,84,51,67,69,60,41,46,51,50,51,53,51,48,38,52,51,43,51,50,52,46,49,54,52,51,53,50,58,71,70,44,79,74,81,74,76,73,80,80,81,82,127